Protein AF-A0A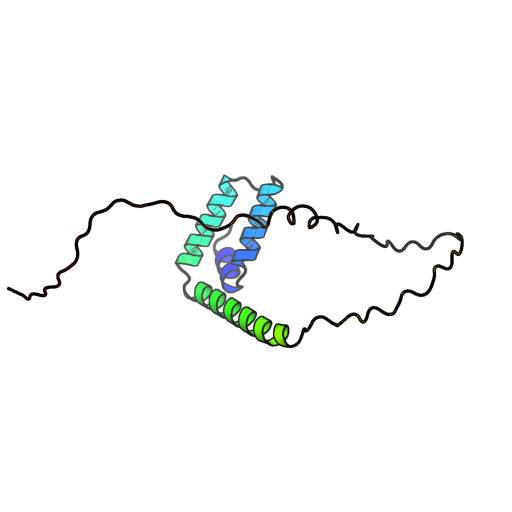A50VZ34-F1 (afdb_monomer_lite)

Structure (mmCIF, N/CA/C/O backbone):
data_AF-A0AA50VZ34-F1
#
_entry.id   AF-A0AA50VZ34-F1
#
loop_
_atom_site.group_PDB
_atom_site.id
_atom_site.type_symbol
_atom_site.label_atom_id
_atom_site.label_alt_id
_atom_site.label_comp_id
_atom_site.label_asym_id
_atom_site.label_entity_id
_atom_site.label_seq_id
_atom_site.pdbx_PDB_ins_code
_atom_site.Cartn_x
_atom_site.Cartn_y
_atom_site.Cartn_z
_atom_site.occupancy
_atom_site.B_iso_or_equiv
_atom_site.auth_seq_id
_atom_site.auth_comp_id
_atom_site.auth_asym_id
_atom_site.auth_atom_id
_atom_site.pdbx_PDB_model_num
ATOM 1 N N . PHE A 1 1 ? 1.536 7.756 10.924 1.00 63.00 1 PHE A N 1
ATOM 2 C CA . PHE A 1 1 ? 2.352 7.295 9.781 1.00 63.00 1 PHE A CA 1
ATOM 3 C C . PHE A 1 1 ? 3.275 8.427 9.353 1.00 63.00 1 PHE A C 1
ATOM 5 O O . PHE A 1 1 ? 2.796 9.542 9.201 1.00 63.00 1 PHE A O 1
ATOM 12 N N . GLN A 1 2 ? 4.580 8.181 9.216 1.00 75.88 2 GLN A N 1
ATOM 13 C CA . GLN A 1 2 ? 5.564 9.205 8.838 1.00 75.88 2 GLN A CA 1
ATOM 14 C C . GLN A 1 2 ? 6.034 8.950 7.401 1.00 75.88 2 GLN A C 1
ATOM 16 O O . GLN A 1 2 ? 6.450 7.835 7.092 1.00 75.88 2 GLN A O 1
ATOM 21 N N . GLN A 1 3 ? 5.993 9.964 6.528 1.00 74.88 3 GLN A N 1
ATOM 22 C CA . GLN A 1 3 ? 6.280 9.800 5.092 1.00 74.88 3 GLN A CA 1
ATOM 23 C C . GLN A 1 3 ? 7.668 9.198 4.816 1.00 74.88 3 GLN A C 1
ATOM 25 O O . GLN A 1 3 ? 7.781 8.268 4.025 1.00 74.88 3 GLN A O 1
ATOM 30 N N . ALA A 1 4 ? 8.716 9.630 5.525 1.00 71.94 4 ALA A N 1
ATOM 31 C CA . ALA A 1 4 ? 10.061 9.062 5.365 1.00 71.94 4 ALA A CA 1
ATOM 32 C C . ALA A 1 4 ? 10.095 7.536 5.593 1.00 71.94 4 ALA A C 1
ATOM 34 O O . ALA A 1 4 ? 10.749 6.800 4.855 1.00 71.94 4 ALA A O 1
ATOM 35 N N . LYS A 1 5 ? 9.318 7.046 6.568 1.00 87.25 5 LYS A N 1
ATOM 36 C CA . LYS A 1 5 ? 9.175 5.614 6.860 1.00 87.25 5 LYS A CA 1
ATOM 37 C C . LYS A 1 5 ? 8.305 4.884 5.838 1.00 87.25 5 LYS A C 1
ATOM 39 O O . LYS A 1 5 ? 8.540 3.708 5.585 1.00 87.25 5 LYS A O 1
ATOM 44 N N . GLY A 1 6 ? 7.359 5.580 5.207 1.00 86.94 6 GLY A N 1
ATOM 45 C CA . GLY A 1 6 ? 6.587 5.064 4.077 1.00 86.94 6 GLY A CA 1
ATOM 46 C C . GLY A 1 6 ? 7.461 4.742 2.864 1.00 86.94 6 GLY A C 1
ATOM 47 O O . GLY A 1 6 ? 7.312 3.677 2.274 1.00 86.94 6 GLY A O 1
ATOM 48 N N . LYS A 1 7 ? 8.423 5.612 2.528 1.00 90.38 7 LYS A N 1
ATOM 49 C CA . LYS A 1 7 ? 9.350 5.364 1.412 1.00 90.38 7 LYS A CA 1
ATOM 50 C C . LYS A 1 7 ? 10.238 4.150 1.688 1.00 90.38 7 LYS A C 1
ATOM 52 O O . LYS A 1 7 ? 10.303 3.245 0.866 1.00 90.38 7 LYS A O 1
ATOM 57 N N . GLU A 1 8 ? 10.846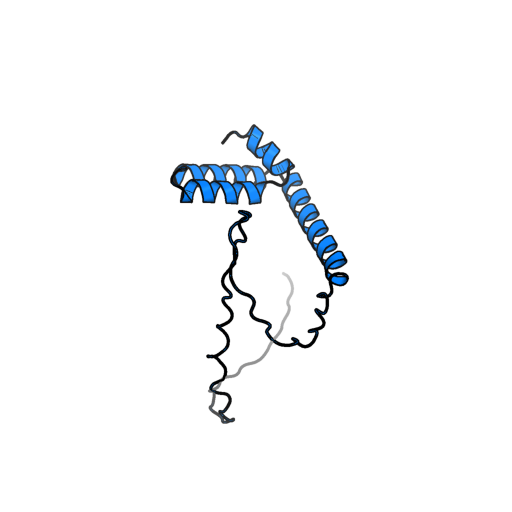 4.103 2.875 1.00 93.25 8 GLU A N 1
ATOM 58 C CA . GLU A 1 8 ? 11.686 2.979 3.315 1.00 93.25 8 GLU A CA 1
ATOM 59 C C . GLU A 1 8 ? 10.930 1.637 3.252 1.00 93.25 8 GLU A C 1
ATOM 61 O O . GLU A 1 8 ? 11.473 0.617 2.832 1.00 93.25 8 GLU A O 1
ATOM 66 N N . LEU A 1 9 ? 9.653 1.640 3.641 1.00 94.75 9 LEU A N 1
ATOM 67 C CA . LEU A 1 9 ? 8.772 0.476 3.601 1.00 94.75 9 LEU A CA 1
ATOM 68 C C . LEU A 1 9 ? 8.524 -0.025 2.172 1.00 94.75 9 LEU A C 1
ATOM 70 O O . LEU A 1 9 ? 8.548 -1.238 1.940 1.00 94.75 9 LEU A O 1
ATOM 74 N N . LEU A 1 10 ? 8.294 0.886 1.222 1.00 94.25 10 LEU A N 1
ATOM 75 C CA . LEU A 1 10 ? 8.110 0.543 -0.190 1.00 94.25 10 LEU A CA 1
ATOM 76 C C . LEU A 1 10 ? 9.407 0.026 -0.818 1.00 94.25 10 LEU A C 1
ATOM 78 O O . LEU A 1 10 ? 9.384 -1.003 -1.492 1.00 94.25 10 LEU A O 1
ATOM 82 N N . ASP A 1 11 ? 10.537 0.674 -0.530 1.00 91.69 11 ASP A N 1
ATOM 83 C CA . ASP A 1 11 ? 11.854 0.276 -1.039 1.00 91.69 11 ASP A CA 1
ATOM 84 C C . ASP A 1 11 ? 12.248 -1.135 -0.553 1.00 91.69 11 ASP A C 1
ATOM 86 O O . ASP A 1 11 ? 12.888 -1.893 -1.280 1.00 91.69 11 ASP A O 1
ATOM 90 N N . LYS A 1 12 ? 11.802 -1.529 0.648 1.00 93.56 12 LYS A N 1
ATOM 91 C CA . LYS A 1 12 ? 11.995 -2.874 1.220 1.00 93.56 12 LYS A CA 1
ATOM 92 C C . LYS A 1 12 ? 10.962 -3.915 0.765 1.00 93.56 12 LYS A C 1
ATOM 94 O O . LYS A 1 12 ? 10.982 -5.033 1.276 1.00 93.56 12 LYS A O 1
ATOM 99 N N . ASN A 1 13 ? 10.050 -3.578 -0.153 1.00 94.81 13 ASN A N 1
ATOM 100 C CA . ASN A 1 13 ? 8.955 -4.457 -0.590 1.00 94.81 13 ASN A CA 1
ATOM 101 C C . ASN A 1 13 ? 8.098 -4.980 0.592 1.00 94.81 13 ASN A C 1
ATOM 103 O O . ASN A 1 13 ? 7.738 -6.154 0.673 1.00 94.81 13 ASN A O 1
ATOM 107 N N . LEU A 1 14 ? 7.772 -4.105 1.552 1.00 95.44 14 LEU A N 1
ATOM 108 C CA . LEU A 1 14 ? 7.002 -4.473 2.751 1.00 95.44 14 LEU A CA 1
ATOM 109 C C . LEU A 1 14 ? 5.526 -4.062 2.695 1.00 95.44 14 LEU A C 1
ATOM 111 O O . LEU A 1 14 ? 4.804 -4.310 3.660 1.00 95.44 14 LEU A O 1
ATOM 115 N N . TYR A 1 15 ? 5.057 -3.483 1.584 1.00 95.12 15 TYR A N 1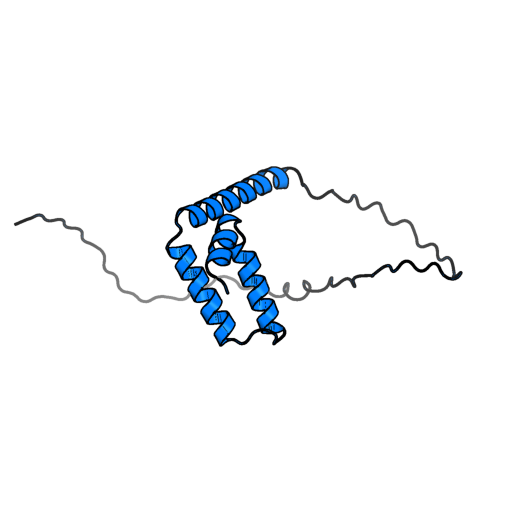
ATOM 116 C CA . TYR A 1 15 ? 3.688 -2.966 1.434 1.00 95.12 15 TYR A CA 1
ATOM 117 C C . TYR A 1 15 ? 2.628 -3.966 1.913 1.00 95.12 15 TYR A C 1
ATOM 119 O O . TYR A 1 15 ? 1.855 -3.665 2.818 1.00 95.12 15 TYR A O 1
ATOM 127 N N . ARG A 1 16 ? 2.639 -5.195 1.381 1.00 94.69 16 ARG A N 1
ATOM 128 C CA . ARG A 1 16 ? 1.635 -6.212 1.734 1.00 94.69 16 ARG A CA 1
ATOM 129 C C . ARG A 1 16 ? 1.679 -6.589 3.217 1.00 94.69 16 ARG A C 1
ATOM 131 O O . ARG A 1 16 ? 0.626 -6.696 3.838 1.00 94.69 16 ARG A O 1
ATOM 138 N N . ASN A 1 17 ? 2.875 -6.774 3.781 1.00 95.88 17 ASN A N 1
ATOM 139 C CA . ASN A 1 17 ? 3.043 -7.119 5.197 1.00 95.88 17 ASN A CA 1
ATOM 140 C C . ASN A 1 17 ? 2.518 -6.001 6.098 1.00 95.88 17 ASN A C 1
ATOM 142 O O . ASN A 1 17 ? 1.802 -6.255 7.061 1.00 95.88 17 ASN A O 1
ATOM 146 N N . PHE A 1 18 ? 2.823 -4.753 5.751 1.00 96.50 18 PHE A N 1
ATOM 147 C CA . PHE A 1 18 ? 2.344 -3.603 6.496 1.00 96.50 18 PHE A CA 1
ATOM 148 C C . PHE A 1 18 ? 0.818 -3.486 6.476 1.00 96.50 18 PHE A C 1
ATOM 150 O O . PHE A 1 18 ? 0.225 -3.311 7.536 1.00 96.50 18 PHE A O 1
ATOM 157 N N . ILE A 1 19 ? 0.178 -3.631 5.309 1.00 97.06 19 ILE A N 1
ATOM 158 C CA . ILE A 1 19 ? -1.290 -3.591 5.207 1.00 97.06 19 ILE A CA 1
ATOM 159 C C . ILE A 1 19 ? -1.922 -4.688 6.069 1.00 97.06 19 ILE A C 1
ATOM 161 O O . ILE A 1 19 ? -2.847 -4.403 6.825 1.00 97.06 19 ILE A O 1
ATOM 165 N N . LEU A 1 20 ? -1.380 -5.912 6.028 1.00 97.56 20 LEU A N 1
ATOM 166 C CA . LEU A 1 20 ? -1.846 -7.011 6.878 1.00 97.56 20 LEU A CA 1
ATOM 167 C C . LEU A 1 20 ? -1.749 -6.661 8.369 1.00 97.56 20 LEU A C 1
ATOM 169 O O . LEU A 1 20 ? -2.716 -6.857 9.101 1.00 97.56 20 LEU A O 1
ATOM 173 N N . HIS A 1 21 ? -0.627 -6.090 8.814 1.00 96.81 21 HIS A N 1
ATOM 174 C CA . HIS A 1 21 ? -0.472 -5.659 10.204 1.00 96.81 21 HIS A CA 1
ATOM 175 C C . HIS A 1 21 ? -1.417 -4.515 10.586 1.00 96.81 21 HIS A C 1
ATOM 177 O O . HIS A 1 21 ? -1.947 -4.520 11.693 1.00 96.81 21 HIS A O 1
ATOM 183 N N . MET A 1 22 ? -1.664 -3.556 9.690 1.00 96.69 22 MET A N 1
ATOM 184 C CA . MET A 1 22 ? -2.622 -2.474 9.934 1.00 96.69 22 MET A CA 1
ATOM 185 C C . MET A 1 22 ? -4.053 -3.003 10.087 1.00 96.69 22 MET A C 1
ATOM 187 O O . MET A 1 22 ? -4.761 -2.562 10.991 1.00 96.69 22 MET A O 1
ATOM 191 N N . CYS A 1 23 ? -4.456 -3.983 9.272 1.00 97.25 23 CYS A N 1
ATOM 192 C CA . CYS A 1 23 ? -5.729 -4.681 9.449 1.00 97.25 23 CYS A CA 1
ATOM 193 C C . CYS A 1 23 ? -5.782 -5.410 10.797 1.00 97.25 23 CYS A C 1
ATOM 195 O O . CYS A 1 23 ? -6.730 -5.211 11.545 1.00 97.25 23 CYS A O 1
ATOM 197 N N . SER A 1 24 ? -4.737 -6.159 11.170 1.00 97.94 24 SER A N 1
ATOM 198 C CA . SER A 1 24 ? -4.700 -6.828 12.478 1.00 97.94 24 SER A CA 1
ATOM 199 C C . SER A 1 24 ? -4.831 -5.842 13.645 1.00 97.94 24 SER A C 1
ATOM 201 O O . SER A 1 24 ? -5.577 -6.106 14.579 1.00 97.94 24 SER A O 1
ATOM 203 N N . LEU A 1 25 ? -4.157 -4.686 13.601 1.00 97.81 25 LEU A N 1
ATOM 204 C CA . LEU A 1 25 ? -4.300 -3.659 14.642 1.00 97.81 25 LEU A CA 1
ATOM 205 C C . LEU A 1 25 ? -5.728 -3.109 14.734 1.00 97.81 25 LEU A C 1
ATOM 207 O O . LEU A 1 25 ? -6.207 -2.847 15.836 1.00 97.81 25 LEU A O 1
ATOM 211 N N . HIS A 1 26 ? -6.395 -2.932 13.594 1.00 97.75 26 HIS A N 1
ATOM 212 C CA . HIS A 1 26 ? -7.790 -2.506 13.552 1.00 97.75 26 HIS A CA 1
ATOM 213 C C . HIS A 1 26 ? -8.722 -3.570 14.146 1.00 97.75 26 HIS A C 1
ATOM 215 O O . HIS A 1 26 ? -9.564 -3.244 14.978 1.00 97.75 26 HIS A O 1
ATOM 221 N N . ASP A 1 27 ? -8.519 -4.842 13.802 1.00 97.75 27 ASP A N 1
ATOM 222 C CA . ASP A 1 27 ? -9.330 -5.955 14.310 1.00 97.75 27 ASP A CA 1
ATOM 223 C C . ASP A 1 27 ? -9.171 -6.148 15.828 1.00 97.75 27 ASP A C 1
ATOM 225 O O . ASP A 1 27 ? -10.121 -6.527 16.511 1.00 97.75 27 ASP A O 1
ATOM 229 N N . PHE A 1 28 ? -7.999 -5.821 16.385 1.00 98.06 28 PHE A N 1
ATOM 230 C CA . PHE A 1 28 ? -7.769 -5.784 17.834 1.00 98.06 28 PHE A CA 1
ATOM 231 C C . PHE A 1 28 ? -8.309 -4.519 18.525 1.00 98.06 28 PHE A C 1
ATOM 233 O O . PHE A 1 28 ? -8.139 -4.368 19.734 1.00 98.06 28 PHE A O 1
ATOM 240 N N . GLY A 1 29 ? -8.924 -3.588 17.791 1.00 97.00 29 GLY A N 1
ATOM 241 C CA . GLY A 1 29 ? -9.423 -2.322 18.334 1.00 97.00 29 GLY A CA 1
ATOM 242 C C . GLY A 1 29 ? -8.323 -1.331 18.737 1.00 97.00 29 GLY A C 1
ATOM 243 O O . GLY A 1 29 ? -8.607 -0.332 19.393 1.00 97.00 29 GLY A O 1
ATOM 244 N N . LEU A 1 30 ? -7.070 -1.584 18.343 1.00 97.06 30 LEU A N 1
ATOM 245 C CA . LEU A 1 30 ? -5.910 -0.735 18.649 1.00 97.06 30 LEU A CA 1
ATOM 246 C C . LEU A 1 30 ? -5.730 0.403 17.638 1.00 97.06 30 LEU A C 1
ATOM 248 O O . LEU A 1 30 ? -4.950 1.327 17.867 1.00 97.06 30 LEU A O 1
ATOM 252 N N . LEU A 1 31 ? -6.429 0.330 16.504 1.00 96.19 31 LEU A N 1
ATOM 253 C CA . LEU A 1 31 ? -6.380 1.322 15.441 1.00 96.19 31 LEU A CA 1
ATOM 254 C C . LEU A 1 31 ? -7.796 1.652 14.967 1.00 96.19 31 LEU A C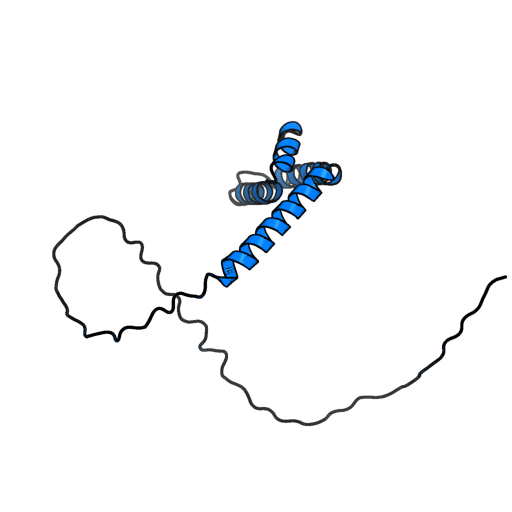 1
ATOM 256 O O . LEU A 1 31 ? -8.532 0.776 14.526 1.00 96.19 31 LEU A O 1
ATOM 260 N N . GLY A 1 32 ? -8.166 2.933 15.016 1.00 97.56 32 GLY A N 1
ATOM 261 C CA . GLY A 1 32 ? -9.464 3.385 14.521 1.00 97.56 32 GLY A CA 1
ATOM 262 C C . GLY A 1 32 ? -9.579 3.302 12.988 1.00 97.56 32 GLY A C 1
ATOM 263 O O . GLY A 1 32 ? -8.578 3.485 12.286 1.00 97.56 32 GLY A O 1
ATOM 264 N N . PRO A 1 33 ? -10.794 3.112 12.441 1.00 97.00 33 PRO A N 1
ATOM 265 C CA . PRO A 1 33 ? -11.018 2.950 11.000 1.00 97.00 33 PRO A CA 1
ATOM 266 C C . PRO A 1 33 ? -10.563 4.166 10.182 1.00 97.00 33 PRO A C 1
ATOM 268 O O . PRO A 1 33 ? -10.002 4.016 9.098 1.00 97.00 33 PRO A O 1
ATOM 271 N N . VAL A 1 34 ? -10.734 5.378 10.720 1.00 97.12 34 VAL A N 1
ATOM 272 C CA . VAL A 1 34 ? -10.280 6.621 10.072 1.00 97.12 34 VAL A CA 1
ATOM 273 C C . VAL A 1 34 ? -8.757 6.636 9.919 1.00 97.12 34 VAL A C 1
ATOM 275 O O . VAL A 1 34 ? -8.245 6.937 8.842 1.00 97.12 34 VAL A O 1
ATOM 278 N N . ALA A 1 35 ? -8.028 6.264 10.975 1.00 95.06 35 ALA A N 1
ATOM 279 C CA . ALA A 1 35 ? -6.569 6.238 10.967 1.00 95.06 35 ALA A CA 1
ATOM 280 C C . ALA A 1 35 ? -6.021 5.155 10.024 1.00 95.06 35 ALA A C 1
ATOM 282 O O . ALA A 1 35 ? -5.046 5.404 9.308 1.00 95.06 35 ALA A O 1
ATOM 283 N N . LEU A 1 36 ? -6.668 3.982 9.978 1.00 96.31 36 LEU A N 1
ATOM 284 C CA . LEU A 1 36 ? -6.370 2.930 9.005 1.00 96.31 36 LEU A CA 1
ATOM 285 C C . LEU A 1 36 ? -6.528 3.459 7.576 1.00 96.31 36 LEU A C 1
ATOM 287 O O . LEU A 1 36 ? -5.577 3.416 6.796 1.00 96.31 36 LEU A O 1
ATOM 291 N N . TYR A 1 37 ? -7.698 4.012 7.253 1.00 97.00 37 TYR A N 1
ATOM 292 C CA . TYR A 1 37 ? -8.004 4.501 5.911 1.00 97.00 37 TYR A CA 1
ATOM 293 C C . TYR A 1 37 ? -7.022 5.583 5.450 1.00 97.00 37 TYR A C 1
ATOM 295 O O . TYR A 1 37 ? -6.434 5.467 4.377 1.00 97.00 37 TYR A O 1
ATOM 303 N N . GLN A 1 38 ? -6.777 6.602 6.278 1.00 95.88 38 GLN A N 1
ATOM 304 C CA . GLN A 1 38 ? -5.831 7.676 5.955 1.00 95.88 38 GLN A CA 1
ATOM 305 C C . GLN A 1 38 ? -4.412 7.146 5.723 1.00 95.88 38 GLN A C 1
ATOM 307 O O . GLN A 1 38 ? -3.730 7.575 4.792 1.00 95.88 38 GLN A O 1
ATOM 312 N N . THR A 1 39 ? -3.976 6.187 6.542 1.00 95.38 39 THR A N 1
ATOM 313 C CA . THR A 1 39 ? -2.652 5.571 6.409 1.00 95.38 39 THR A CA 1
ATOM 314 C C . THR A 1 39 ? -2.527 4.796 5.097 1.00 95.38 39 THR A C 1
ATOM 316 O O . THR A 1 39 ? -1.527 4.942 4.395 1.00 95.38 39 THR A O 1
ATOM 319 N N . VAL A 1 40 ? -3.547 4.012 4.733 1.00 95.88 40 VAL A N 1
ATOM 320 C CA . VAL A 1 40 ? -3.576 3.259 3.470 1.00 95.88 40 VAL A CA 1
ATOM 321 C C . VAL A 1 40 ? -3.619 4.202 2.267 1.00 95.88 40 VAL A C 1
ATOM 323 O O . VAL A 1 40 ? -2.862 4.000 1.321 1.00 95.88 40 VAL A O 1
ATOM 326 N N . GLN A 1 41 ? -4.430 5.263 2.312 1.00 96.31 41 GLN A N 1
ATOM 327 C CA . GLN A 1 41 ? -4.513 6.258 1.238 1.00 96.31 41 GLN A CA 1
ATOM 328 C C . GLN A 1 41 ? -3.173 6.951 0.991 1.00 96.31 41 GLN A C 1
ATOM 330 O O . GLN A 1 41 ? -2.727 7.041 -0.151 1.00 96.31 41 GLN A O 1
ATOM 335 N N . LEU A 1 42 ? -2.496 7.388 2.055 1.00 94.75 42 LEU A N 1
ATOM 336 C CA . LEU A 1 42 ? -1.189 8.023 1.929 1.00 94.75 42 LEU A CA 1
ATOM 337 C C . LEU A 1 42 ? -0.142 7.052 1.369 1.00 94.75 42 LEU A C 1
ATOM 339 O O . LEU A 1 42 ? 0.628 7.423 0.487 1.00 94.75 42 LEU A O 1
ATOM 343 N N . LEU A 1 43 ? -0.134 5.797 1.829 1.00 95.56 43 LEU A N 1
ATOM 344 C CA . LEU A 1 43 ? 0.789 4.789 1.309 1.00 95.56 43 LEU A CA 1
ATOM 345 C C . LEU A 1 43 ? 0.511 4.455 -0.166 1.00 95.56 43 LEU A C 1
ATOM 347 O O . LEU A 1 43 ? 1.453 4.294 -0.940 1.00 95.56 43 LEU A O 1
ATOM 351 N N . ASN A 1 44 ? -0.760 4.395 -0.569 1.00 95.12 44 ASN A N 1
ATOM 352 C CA . ASN A 1 44 ? -1.161 4.188 -1.961 1.00 95.12 44 ASN A CA 1
ATOM 353 C C . ASN A 1 44 ? -0.728 5.344 -2.858 1.00 95.12 44 ASN A C 1
ATOM 355 O O . ASN A 1 44 ? -0.226 5.090 -3.949 1.00 95.12 44 ASN A O 1
ATOM 359 N N . GLN A 1 45 ? -0.869 6.588 -2.393 1.00 95.75 45 GLN A N 1
ATOM 360 C CA . GLN A 1 45 ? -0.383 7.760 -3.117 1.00 95.75 45 GLN A CA 1
ATOM 361 C C . GLN A 1 45 ? 1.137 7.686 -3.309 1.00 95.75 45 GLN A C 1
ATOM 363 O O . GLN A 1 45 ? 1.630 7.774 -4.427 1.00 95.75 45 GLN A O 1
ATOM 368 N N . MET A 1 46 ? 1.887 7.401 -2.242 1.00 94.31 46 MET A N 1
ATOM 369 C CA . MET A 1 46 ? 3.343 7.250 -2.330 1.00 94.31 46 MET A CA 1
ATOM 370 C C . MET A 1 46 ? 3.771 6.119 -3.273 1.00 94.31 46 MET A C 1
ATOM 372 O O . MET A 1 46 ? 4.765 6.245 -3.986 1.00 94.31 46 MET A O 1
ATOM 376 N N . LEU A 1 47 ? 3.034 5.006 -3.285 1.00 94.00 47 LEU A N 1
ATOM 377 C CA . LEU A 1 47 ? 3.277 3.914 -4.222 1.00 94.00 47 LEU A CA 1
ATOM 378 C C . LEU A 1 47 ? 2.916 4.321 -5.654 1.00 94.00 47 LEU A C 1
ATOM 380 O O . LEU A 1 47 ? 3.605 3.918 -6.591 1.00 94.00 47 LEU A O 1
ATOM 384 N N . ALA A 1 48 ? 1.856 5.114 -5.843 1.00 94.31 48 ALA A N 1
ATOM 385 C CA . ALA A 1 48 ? 1.458 5.628 -7.147 1.00 94.31 48 ALA A CA 1
ATOM 386 C C . ALA A 1 48 ? 2.614 6.393 -7.807 1.00 94.31 48 ALA A C 1
ATOM 388 O O . ALA A 1 48 ? 2.933 6.103 -8.964 1.00 94.31 48 ALA A O 1
ATOM 389 N N . ASP A 1 49 ? 3.298 7.225 -7.025 1.00 93.56 49 ASP A N 1
ATOM 390 C CA . ASP A 1 49 ? 4.385 8.100 -7.471 1.00 93.56 49 ASP A CA 1
ATOM 391 C C . ASP A 1 49 ? 5.758 7.395 -7.547 1.00 93.56 49 ASP A C 1
ATOM 393 O O . ASP A 1 49 ? 6.705 7.933 -8.118 1.00 93.56 49 ASP A O 1
ATOM 397 N N . ASN A 1 50 ? 5.887 6.169 -7.020 1.00 92.94 50 ASN A N 1
ATOM 398 C CA . ASN A 1 50 ? 7.146 5.416 -6.987 1.00 92.94 50 ASN A CA 1
ATOM 399 C C . ASN A 1 50 ? 7.142 4.234 -7.977 1.00 92.94 50 ASN A C 1
ATOM 401 O O . ASN A 1 50 ? 6.858 3.084 -7.625 1.00 92.94 50 ASN A O 1
ATOM 405 N N . ALA A 1 51 ? 7.470 4.522 -9.241 1.00 94.12 51 ALA A N 1
ATOM 406 C CA . ALA A 1 51 ? 7.563 3.516 -10.305 1.00 94.12 51 ALA A CA 1
ATOM 407 C C . ALA A 1 51 ? 8.631 2.443 -10.025 1.00 94.12 51 ALA A C 1
ATOM 409 O O . ALA A 1 51 ? 8.419 1.268 -10.317 1.00 94.12 51 ALA A O 1
ATOM 410 N N . GLU A 1 52 ? 9.746 2.835 -9.413 1.00 93.94 52 GLU A N 1
ATOM 411 C CA . GLU A 1 52 ? 10.864 1.944 -9.110 1.00 93.94 52 GLU A CA 1
ATOM 412 C C . GLU A 1 52 ? 10.482 0.895 -8.055 1.00 93.94 52 GLU A C 1
ATOM 414 O O . GLU A 1 52 ? 10.728 -0.296 -8.237 1.00 93.94 52 GLU A O 1
ATOM 419 N N . ALA A 1 53 ? 9.806 1.308 -6.976 1.00 92.50 53 ALA A N 1
ATOM 420 C CA . ALA A 1 53 ? 9.292 0.376 -5.975 1.00 92.50 53 ALA A CA 1
ATOM 421 C C . ALA A 1 53 ? 8.274 -0.596 -6.584 1.00 92.50 53 ALA A C 1
ATOM 423 O O . ALA A 1 53 ? 8.362 -1.796 -6.335 1.00 92.50 53 ALA A O 1
ATOM 424 N N . LYS A 1 54 ? 7.351 -0.113 -7.431 1.00 93.94 54 LYS A N 1
ATOM 425 C CA . LYS A 1 54 ? 6.404 -0.989 -8.144 1.00 93.94 54 LYS A CA 1
ATOM 426 C C . LYS A 1 54 ? 7.127 -2.056 -8.960 1.00 93.94 54 LYS A C 1
ATOM 428 O O . LYS A 1 54 ? 6.702 -3.210 -8.940 1.00 93.94 54 LYS A O 1
ATOM 433 N N . GLU A 1 55 ? 8.197 -1.689 -9.658 1.00 95.06 55 GLU A N 1
ATOM 434 C CA . GLU A 1 55 ? 8.930 -2.643 -10.484 1.00 95.06 55 GLU A CA 1
ATOM 435 C C . GLU A 1 55 ? 9.701 -3.659 -9.644 1.00 95.06 55 GLU A C 1
ATOM 437 O O . GLU A 1 55 ? 9.525 -4.860 -9.843 1.00 95.06 55 GLU A O 1
ATOM 442 N N . ARG A 1 56 ? 10.402 -3.220 -8.593 1.00 93.06 56 ARG A N 1
ATOM 443 C CA . ARG A 1 56 ? 11.040 -4.134 -7.627 1.00 93.06 56 ARG A CA 1
ATOM 444 C C . ARG A 1 56 ? 10.055 -5.140 -7.031 1.00 93.06 56 ARG A C 1
ATOM 446 O O . ARG A 1 56 ? 10.379 -6.317 -6.873 1.00 93.06 56 ARG A O 1
ATOM 453 N N . MET A 1 57 ? 8.841 -4.697 -6.695 1.00 93.94 57 MET A N 1
ATOM 454 C CA . MET A 1 57 ? 7.791 -5.584 -6.184 1.00 93.94 57 MET A CA 1
ATOM 455 C C . MET A 1 57 ? 7.393 -6.648 -7.221 1.00 93.94 57 MET A C 1
ATOM 457 O O . MET A 1 57 ? 7.204 -7.813 -6.860 1.00 93.94 57 MET A O 1
ATOM 461 N N . ARG A 1 58 ? 7.291 -6.277 -8.506 1.00 94.06 58 ARG A N 1
ATOM 462 C CA . ARG A 1 58 ? 6.994 -7.217 -9.601 1.00 94.06 58 ARG A CA 1
ATOM 463 C C . ARG A 1 58 ? 8.129 -8.202 -9.838 1.00 94.06 58 ARG A C 1
ATOM 465 O O . ARG A 1 58 ? 7.865 -9.398 -9.951 1.00 94.06 58 ARG A O 1
ATOM 472 N N . GLU A 1 59 ? 9.367 -7.724 -9.874 1.00 96.12 59 GLU A N 1
ATOM 473 C CA . GLU A 1 59 ? 10.561 -8.555 -10.041 1.00 96.12 59 GLU A CA 1
ATOM 474 C C . GLU A 1 59 ? 10.693 -9.568 -8.904 1.00 96.12 59 GLU A C 1
ATOM 476 O O . GLU A 1 59 ? 10.872 -10.759 -9.151 1.00 96.12 59 GLU A O 1
ATOM 481 N N . SER A 1 60 ? 10.513 -9.120 -7.659 1.00 94.00 60 SER A N 1
ATOM 482 C CA . SER A 1 60 ? 10.541 -9.992 -6.485 1.00 94.00 60 SER A CA 1
ATOM 483 C C . SER A 1 60 ? 9.468 -11.083 -6.565 1.00 94.00 60 SER A C 1
ATOM 485 O O . SER A 1 60 ? 9.763 -12.257 -6.334 1.00 94.00 60 SER A O 1
ATOM 487 N N . LEU A 1 61 ? 8.242 -10.730 -6.971 1.00 93.12 61 LEU A N 1
ATOM 488 C CA . LEU A 1 61 ? 7.160 -11.698 -7.164 1.00 93.12 61 LEU A CA 1
ATOM 489 C C . LEU A 1 61 ? 7.467 -12.691 -8.296 1.00 93.12 61 LEU A C 1
ATOM 491 O O . LEU A 1 61 ? 7.189 -13.885 -8.163 1.00 93.12 61 LEU A O 1
ATOM 495 N N . LYS A 1 62 ? 8.032 -12.214 -9.408 1.00 95.81 62 LYS A N 1
ATOM 496 C CA . LYS A 1 62 ? 8.438 -13.056 -10.538 1.00 95.81 62 LYS A CA 1
ATOM 497 C C . LYS A 1 62 ? 9.519 -14.050 -10.111 1.00 95.81 62 LYS A C 1
ATOM 499 O O . LYS A 1 62 ? 9.337 -15.246 -10.320 1.00 95.81 62 LYS A O 1
ATOM 504 N N . ALA A 1 63 ? 10.567 -13.584 -9.435 1.00 94.75 63 ALA A N 1
ATOM 505 C CA . ALA A 1 63 ? 11.653 -14.422 -8.935 1.00 94.75 63 ALA A CA 1
ATOM 506 C C . ALA A 1 63 ? 11.157 -15.474 -7.928 1.00 94.75 63 ALA A C 1
ATOM 508 O O . ALA A 1 63 ? 11.527 -16.643 -8.020 1.00 94.75 63 ALA A O 1
ATOM 509 N N . GLN A 1 64 ? 10.264 -15.096 -7.004 1.00 92.50 64 GLN A N 1
ATOM 510 C CA . GLN A 1 64 ? 9.637 -16.048 -6.078 1.00 92.50 64 GLN A CA 1
ATOM 511 C C . GLN A 1 64 ? 8.824 -17.115 -6.818 1.00 92.50 64 GLN A C 1
ATOM 513 O O . GLN A 1 64 ? 8.938 -18.302 -6.515 1.00 92.50 64 GLN A O 1
ATOM 518 N N . ARG A 1 65 ? 8.028 -16.713 -7.814 1.00 92.81 65 ARG A N 1
ATOM 519 C CA . ARG A 1 65 ? 7.240 -17.642 -8.634 1.00 92.81 65 ARG A CA 1
ATOM 520 C C . ARG A 1 65 ? 8.133 -18.602 -9.415 1.00 92.81 65 ARG A C 1
ATOM 522 O O . ARG A 1 65 ? 7.853 -19.797 -9.445 1.00 92.81 65 ARG A O 1
ATOM 529 N N . GLU A 1 66 ? 9.188 -18.100 -10.044 1.00 94.38 66 GLU A N 1
ATOM 530 C CA . GLU A 1 66 ? 10.159 -18.915 -10.780 1.00 94.38 66 GLU A CA 1
ATOM 531 C C . GLU A 1 66 ? 10.868 -19.904 -9.853 1.00 94.38 66 GLU A C 1
ATOM 533 O O . GLU A 1 66 ? 10.941 -21.093 -10.165 1.00 94.38 66 GLU A O 1
ATOM 538 N N . HIS A 1 67 ? 11.294 -19.444 -8.675 1.00 91.50 67 HIS A N 1
ATOM 539 C CA . HIS A 1 67 ? 11.888 -20.293 -7.651 1.00 91.50 67 HIS A CA 1
ATOM 540 C C . HIS A 1 67 ? 10.932 -21.408 -7.203 1.00 91.50 67 HIS A C 1
ATOM 542 O O . HIS A 1 67 ? 11.315 -22.576 -7.204 1.00 91.50 67 HIS A O 1
ATOM 548 N N . TRP A 1 68 ? 9.673 -21.093 -6.880 1.00 89.69 68 TRP A N 1
ATOM 549 C CA . TRP A 1 68 ? 8.686 -22.110 -6.500 1.00 89.69 68 TRP A CA 1
ATOM 550 C C . TRP A 1 68 ? 8.362 -23.079 -7.634 1.00 89.69 68 TRP A C 1
ATOM 552 O O . TRP A 1 68 ? 8.215 -24.272 -7.384 1.00 89.69 68 TRP A O 1
ATOM 562 N N . ASN A 1 69 ? 8.313 -22.611 -8.880 1.00 88.31 69 ASN A N 1
ATOM 563 C CA . ASN A 1 69 ? 8.139 -23.483 -10.040 1.00 88.31 69 ASN A CA 1
ATOM 564 C C . ASN A 1 69 ? 9.344 -24.406 -10.263 1.00 88.31 69 ASN A C 1
ATOM 566 O O . ASN A 1 69 ? 9.177 -25.500 -10.799 1.00 88.31 69 ASN A O 1
ATOM 570 N N . ALA A 1 70 ? 10.552 -23.979 -9.892 1.00 88.50 70 ALA A N 1
ATOM 571 C CA . ALA A 1 70 ? 11.749 -24.806 -9.960 1.00 88.50 70 ALA A CA 1
ATOM 572 C C . ALA A 1 70 ? 11.783 -25.828 -8.814 1.00 88.50 70 ALA A C 1
ATOM 574 O O . ALA A 1 70 ? 11.886 -27.021 -9.072 1.00 88.50 70 ALA A O 1
ATOM 575 N N . VAL A 1 71 ? 11.637 -25.387 -7.561 1.00 84.81 71 VAL A N 1
ATOM 576 C CA . VAL A 1 71 ? 11.720 -26.249 -6.366 1.00 84.81 71 VAL A CA 1
ATOM 577 C C . VAL A 1 71 ? 10.518 -27.188 -6.245 1.00 84.81 71 VAL A C 1
ATOM 579 O O . VAL A 1 71 ? 10.679 -28.354 -5.889 1.00 84.81 71 VAL A O 1
ATOM 582 N N . GLY A 1 72 ? 9.319 -26.723 -6.600 1.00 70.44 72 GLY A N 1
ATOM 583 C CA . GLY A 1 72 ? 8.091 -27.519 -6.561 1.00 70.44 72 GLY A CA 1
ATOM 584 C C . GLY A 1 72 ? 8.098 -28.714 -7.518 1.00 70.44 72 GLY A C 1
ATOM 585 O O . GLY A 1 72 ? 7.374 -29.674 -7.289 1.00 70.44 72 GLY A O 1
ATOM 586 N N . LYS A 1 73 ? 8.955 -28.711 -8.550 1.00 65.00 73 LYS A N 1
ATOM 587 C CA . LYS A 1 73 ? 9.167 -29.878 -9.425 1.00 65.00 73 LYS A CA 1
ATOM 588 C C . LYS A 1 73 ? 9.978 -30.991 -8.756 1.00 65.00 73 LYS A C 1
ATOM 590 O O . LYS A 1 73 ? 9.871 -32.138 -9.175 1.00 65.00 73 LYS A O 1
ATOM 595 N N . TYR A 1 74 ? 10.770 -30.665 -7.732 1.00 62.22 74 TYR A N 1
ATOM 596 C CA . TYR A 1 74 ? 11.624 -31.617 -7.013 1.00 62.22 74 TYR A CA 1
ATOM 597 C C . TYR A 1 74 ? 11.027 -32.076 -5.678 1.00 62.22 74 TYR A C 1
ATOM 599 O O . TYR A 1 74 ? 11.439 -33.106 -5.152 1.00 62.22 74 TYR A O 1
ATOM 607 N N . GLN A 1 75 ? 10.028 -31.367 -5.146 1.00 60.66 75 GLN A N 1
ATOM 608 C CA . GLN A 1 75 ? 9.215 -31.838 -4.023 1.00 60.66 75 GLN A CA 1
ATOM 609 C C . GLN A 1 75 ? 8.024 -32.657 -4.538 1.00 60.66 75 GLN A C 1
ATOM 611 O O . GLN A 1 75 ? 6.868 -32.262 -4.407 1.00 60.66 75 GLN A O 1
ATOM 616 N N . GLN A 1 76 ? 8.302 -33.821 -5.132 1.00 57.91 76 GLN A N 1
ATOM 617 C CA . GLN A 1 76 ? 7.293 -34.883 -5.165 1.00 57.91 76 GLN A CA 1
ATOM 618 C C . GLN A 1 76 ? 6.885 -35.185 -3.712 1.00 57.91 76 GLN A C 1
ATOM 620 O O . GLN A 1 76 ? 7.760 -35.180 -2.838 1.00 57.91 76 GLN A O 1
ATOM 625 N N . PRO A 1 77 ? 5.596 -35.443 -3.418 1.00 61.78 77 PRO A N 1
ATOM 626 C CA . PRO A 1 77 ? 5.211 -35.942 -2.109 1.00 61.78 77 PRO A CA 1
ATOM 627 C C . PRO A 1 77 ? 6.080 -37.160 -1.820 1.00 61.78 77 PRO A C 1
ATOM 629 O O . PRO A 1 77 ? 6.134 -38.081 -2.636 1.00 61.78 77 PRO A O 1
ATOM 632 N N . VAL A 1 78 ? 6.782 -37.156 -0.686 1.00 63.06 78 VAL A N 1
ATOM 633 C CA . VAL A 1 78 ? 7.388 -38.381 -0.168 1.00 63.06 78 VAL A CA 1
ATOM 634 C C . VAL A 1 78 ? 6.265 -39.408 -0.162 1.00 63.06 78 VAL A C 1
ATOM 636 O O . VAL A 1 78 ? 5.266 -39.220 0.536 1.00 63.06 78 VAL A O 1
ATOM 639 N N . VAL A 1 79 ? 6.381 -40.438 -1.000 1.00 63.06 79 VAL A N 1
ATOM 640 C CA . VAL A 1 79 ? 5.477 -41.581 -0.959 1.00 63.06 79 VAL A CA 1
ATOM 641 C C . VAL A 1 79 ? 5.702 -42.186 0.416 1.00 63.06 79 VAL A C 1
ATOM 643 O O . VAL A 1 79 ? 6.708 -42.849 0.657 1.00 63.06 79 VAL A O 1
ATOM 646 N N . ILE A 1 80 ? 4.823 -41.858 1.361 1.00 64.12 80 ILE A N 1
ATOM 647 C CA . ILE A 1 80 ? 4.787 -42.532 2.649 1.00 64.12 80 ILE A CA 1
ATOM 648 C C . ILE A 1 80 ? 4.285 -43.928 2.318 1.00 64.12 80 ILE A C 1
ATOM 650 O O . ILE A 1 80 ? 3.081 -44.156 2.171 1.00 64.12 80 ILE A O 1
ATOM 654 N N . ASP A 1 81 ? 5.232 -44.833 2.105 1.00 59.28 81 ASP A N 1
ATOM 655 C CA . ASP A 1 81 ? 4.958 -46.246 1.954 1.00 59.28 81 ASP A CA 1
ATOM 656 C C . ASP A 1 81 ? 4.215 -46.676 3.224 1.00 59.28 81 ASP A C 1
ATOM 658 O O . ASP A 1 81 ? 4.736 -46.575 4.342 1.00 59.28 81 ASP A O 1
ATOM 662 N N . HIS A 1 82 ? 2.934 -47.020 3.080 1.00 60.19 82 HIS A N 1
ATOM 663 C CA . HIS A 1 82 ? 2.104 -47.432 4.203 1.00 60.19 82 HIS A CA 1
ATOM 664 C C . HIS A 1 82 ? 2.566 -48.830 4.602 1.00 60.19 82 HIS A C 1
ATOM 666 O O . HIS A 1 82 ? 1.999 -49.834 4.177 1.00 60.19 82 HIS A O 1
ATOM 672 N N . LYS A 1 83 ? 3.619 -48.899 5.422 1.00 54.28 83 LYS A N 1
ATOM 673 C CA . LYS A 1 83 ? 4.036 -50.143 6.062 1.00 54.28 83 LYS A CA 1
ATOM 674 C C . LYS A 1 83 ? 2.809 -50.733 6.775 1.00 54.28 83 LYS A C 1
ATOM 676 O O . LYS A 1 83 ? 2.195 -50.017 7.574 1.00 54.28 83 LYS A O 1
ATOM 681 N N . PRO A 1 84 ? 2.428 -51.995 6.502 1.00 48.78 84 PRO A N 1
ATOM 682 C CA . PRO A 1 84 ? 1.245 -52.593 7.099 1.00 48.78 84 PRO A CA 1
ATOM 683 C C . PRO A 1 84 ? 1.347 -52.530 8.623 1.00 48.78 84 PRO A C 1
ATOM 685 O O . PRO A 1 84 ? 2.357 -52.896 9.228 1.00 48.78 84 PRO A O 1
ATOM 688 N N . GLN A 1 85 ? 0.290 -51.990 9.222 1.00 52.09 85 GLN A N 1
ATOM 689 C CA . GLN A 1 85 ? 0.141 -51.753 10.646 1.00 52.09 85 GLN A CA 1
ATOM 690 C C . GLN A 1 85 ? 0.128 -53.101 11.382 1.00 52.09 85 GLN A C 1
ATOM 692 O O . GLN A 1 85 ? -0.898 -53.773 11.461 1.00 52.09 85 GLN A O 1
ATOM 697 N N . ALA A 1 86 ? 1.281 -53.517 11.905 1.00 52.41 86 ALA A N 1
ATOM 698 C CA . ALA A 1 86 ? 1.367 -54.669 12.789 1.00 52.41 86 ALA A CA 1
ATOM 699 C C . ALA A 1 86 ? 0.776 -54.303 14.161 1.00 52.41 86 ALA A C 1
ATOM 701 O O . ALA A 1 86 ? 1.326 -53.485 14.894 1.00 52.41 86 ALA A O 1
ATOM 702 N N . THR A 1 87 ? -0.391 -54.889 14.429 1.00 47.88 87 THR A N 1
ATOM 703 C CA . THR A 1 87 ? -0.935 -55.336 15.723 1.00 47.88 87 THR A CA 1
ATOM 704 C C . THR A 1 87 ? -0.624 -54.505 16.972 1.00 47.88 87 THR A C 1
ATOM 706 O O . THR A 1 87 ? 0.485 -54.479 17.500 1.00 47.88 87 THR A O 1
ATOM 709 N N . THR A 1 88 ? -1.695 -53.937 17.519 1.00 53.22 88 THR A N 1
ATOM 710 C CA . THR A 1 88 ? -1.821 -53.360 18.859 1.00 53.22 88 THR A CA 1
ATOM 711 C C . THR A 1 88 ? -1.175 -54.216 19.957 1.00 53.22 88 THR A C 1
ATOM 713 O O . THR A 1 88 ? -1.672 -55.301 20.259 1.00 53.22 88 THR A O 1
ATOM 716 N N . ALA A 1 89 ? -0.162 -53.685 20.641 1.00 41.88 89 ALA A N 1
ATOM 717 C CA . ALA A 1 89 ? 0.226 -54.136 21.975 1.00 41.88 89 ALA A CA 1
ATOM 718 C C . ALA A 1 89 ? -0.106 -53.025 22.981 1.00 41.88 89 ALA A C 1
ATOM 720 O O . ALA A 1 89 ? 0.448 -51.928 22.932 1.00 41.88 89 ALA A O 1
ATOM 721 N N . LYS A 1 90 ? -1.073 -53.305 23.859 1.00 50.53 90 LYS A N 1
ATOM 722 C CA . LYS A 1 90 ? -1.405 -52.479 25.023 1.00 50.53 90 LYS A CA 1
ATOM 723 C C . LYS A 1 90 ? -0.277 -52.620 26.047 1.00 50.53 90 LYS A C 1
ATOM 725 O O . LYS A 1 90 ? -0.003 -53.743 26.453 1.00 50.53 90 LYS A O 1
ATOM 730 N N . LEU A 1 91 ? 0.294 -51.515 26.524 1.00 44.88 91 LEU A N 1
ATOM 731 C CA . LEU A 1 91 ? 1.000 -51.477 27.807 1.00 44.88 91 LEU A CA 1
ATOM 732 C C . LEU A 1 91 ? 0.600 -50.223 28.590 1.00 44.88 91 LEU A C 1
ATOM 734 O O . LEU A 1 91 ? 0.343 -49.162 28.025 1.00 44.88 91 LEU A O 1
ATOM 738 N N . ASN A 1 92 ? 0.444 -50.452 29.889 1.00 43.84 92 ASN A N 1
ATOM 739 C CA . ASN A 1 92 ? -0.272 -49.664 30.881 1.00 43.84 92 ASN A CA 1
ATOM 740 C C . ASN A 1 92 ? 0.604 -48.538 31.474 1.00 43.84 92 ASN A C 1
ATOM 742 O O . ASN A 1 92 ? 1.824 -48.572 31.357 1.00 43.84 92 ASN A O 1
ATOM 746 N N . ASN A 1 93 ? -0.048 -47.567 32.117 1.00 46.81 93 ASN A N 1
ATOM 747 C CA . ASN A 1 93 ? 0.498 -46.357 32.753 1.00 46.81 93 ASN A CA 1
ATOM 748 C C . ASN A 1 93 ? 1.756 -46.533 33.634 1.00 46.81 93 ASN A C 1
ATOM 750 O O . ASN A 1 93 ? 1.737 -47.326 34.571 1.00 46.81 93 ASN A O 1
ATOM 754 N N . THR A 1 94 ? 2.723 -45.622 33.463 1.00 40.22 94 THR A N 1
ATOM 755 C CA . THR A 1 94 ? 3.578 -45.052 34.527 1.00 40.22 94 THR A CA 1
ATOM 756 C C . THR A 1 94 ? 3.863 -43.577 34.213 1.00 40.22 94 THR A C 1
ATOM 758 O O . THR A 1 94 ? 3.963 -43.189 33.050 1.00 40.22 94 THR A O 1
ATOM 761 N N . GLU A 1 95 ? 3.911 -42.758 35.259 1.00 44.41 95 GLU A N 1
ATOM 762 C CA . GLU A 1 95 ? 3.757 -41.302 35.256 1.00 44.41 95 GLU A CA 1
ATOM 763 C C . GLU A 1 95 ? 4.892 -40.480 34.607 1.00 44.41 95 GLU A C 1
ATOM 765 O O . GLU A 1 95 ? 6.067 -40.827 34.653 1.00 44.41 95 GLU A O 1
ATOM 770 N N . ALA A 1 96 ? 4.463 -39.332 34.067 1.00 39.91 96 ALA A N 1
ATOM 771 C CA . ALA A 1 96 ? 5.131 -38.032 33.951 1.00 39.91 96 ALA A CA 1
ATOM 772 C C . ALA A 1 96 ? 6.540 -37.920 33.324 1.00 39.91 96 ALA A C 1
ATOM 774 O O . ALA A 1 96 ? 7.572 -38.018 33.981 1.00 39.91 96 ALA A O 1
ATOM 775 N N . SER A 1 97 ? 6.558 -37.418 32.084 1.00 41.94 97 SER A N 1
ATOM 776 C CA . SER A 1 97 ? 7.550 -36.424 31.660 1.00 41.94 97 SER A CA 1
ATOM 777 C C . SER A 1 97 ? 6.828 -35.282 30.918 1.00 41.94 97 SER A C 1
ATOM 779 O O . SER A 1 97 ? 6.089 -35.561 29.966 1.00 41.94 97 SER A O 1
ATOM 781 N N . PRO A 1 98 ? 6.938 -34.007 31.348 1.00 49.38 98 PRO A N 1
ATOM 782 C CA . PRO A 1 98 ? 6.187 -32.913 30.755 1.00 49.38 98 PRO A CA 1
ATOM 783 C C . PRO A 1 98 ? 6.968 -32.349 29.567 1.00 49.38 98 PRO A C 1
ATOM 785 O O . PRO A 1 98 ? 7.785 -31.446 29.706 1.00 49.38 98 PRO A O 1
ATOM 788 N N . SER A 1 99 ? 6.690 -32.852 28.368 1.00 45.06 99 SER A N 1
ATOM 789 C CA . SER A 1 99 ? 6.947 -32.079 27.155 1.00 45.06 99 SER A CA 1
ATOM 790 C C . SER A 1 99 ? 5.723 -32.146 26.256 1.00 45.06 99 SER A C 1
ATOM 792 O O . SER A 1 99 ? 5.311 -33.194 25.758 1.00 45.06 99 SER A O 1
ATOM 794 N N . VAL A 1 100 ? 5.064 -30.996 26.178 1.00 46.09 100 VAL A N 1
ATOM 795 C CA . VAL A 1 100 ? 3.715 -30.769 25.670 1.00 46.09 100 VAL A CA 1
ATOM 796 C C . VAL A 1 100 ? 3.615 -31.164 24.195 1.00 46.09 100 VAL A C 1
ATOM 798 O O . VAL A 1 100 ? 3.924 -30.399 23.284 1.00 46.09 100 VAL A O 1
ATOM 801 N N . ARG A 1 101 ? 3.099 -32.371 23.959 1.00 49.56 101 ARG A N 1
ATOM 802 C CA . ARG A 1 101 ? 2.593 -32.837 22.668 1.00 49.56 101 ARG A CA 1
ATOM 803 C C . ARG A 1 101 ? 1.231 -32.189 22.408 1.00 49.56 101 ARG A C 1
ATOM 805 O O . ARG A 1 101 ? 0.201 -32.720 22.821 1.00 49.56 101 ARG A O 1
ATOM 812 N N . ARG A 1 102 ? 1.190 -31.048 21.710 1.00 55.53 102 ARG A N 1
ATOM 813 C CA . ARG A 1 102 ? -0.075 -30.527 21.162 1.00 55.53 102 ARG A CA 1
ATOM 814 C C . ARG A 1 102 ? -0.554 -31.453 20.040 1.00 55.53 102 ARG A C 1
ATOM 816 O O . ARG A 1 102 ? -0.002 -31.475 18.946 1.00 55.53 102 ARG A O 1
ATOM 823 N N . LYS A 1 103 ? -1.572 -32.250 20.361 1.00 50.09 103 LYS A N 1
ATOM 824 C CA . LYS A 1 103 ? -2.319 -33.127 19.458 1.00 50.09 103 LYS A CA 1
ATOM 825 C C . LYS A 1 103 ? -3.323 -32.251 18.696 1.00 50.09 103 LYS A C 1
ATOM 827 O O . LYS A 1 103 ? -4.301 -31.804 19.284 1.00 50.09 103 LYS A O 1
ATOM 832 N N . THR A 1 104 ? -3.079 -31.963 17.420 1.00 55.09 104 THR A N 1
ATOM 833 C CA . THR A 1 104 ? -4.121 -31.411 16.546 1.00 55.09 104 THR A CA 1
ATOM 834 C C . THR A 1 104 ? -5.134 -32.524 16.274 1.00 55.09 104 THR A C 1
ATOM 836 O O . THR A 1 104 ? -4.778 -33.643 15.906 1.00 55.09 104 THR A O 1
ATOM 839 N N . SER A 1 105 ? -6.405 -32.267 16.564 1.00 45.94 105 SER A N 1
ATOM 840 C CA . SER A 1 105 ? -7.501 -33.191 16.282 1.00 45.94 105 SER A CA 1
ATOM 841 C C . SER A 1 105 ? -7.693 -33.325 14.771 1.00 45.94 105 SER A C 1
ATOM 843 O O . SER A 1 105 ? -7.881 -32.325 14.079 1.00 45.94 105 SER A O 1
ATOM 845 N N . ASN A 1 106 ? -7.673 -34.564 14.275 1.00 50.47 106 ASN A N 1
ATOM 846 C CA . ASN A 1 106 ? -8.053 -34.925 12.912 1.00 50.47 106 ASN A CA 1
ATOM 847 C C . ASN A 1 106 ? -9.471 -34.430 12.593 1.00 50.47 106 ASN A C 1
ATOM 849 O O . ASN A 1 106 ? -10.443 -34.971 13.115 1.00 50.47 106 ASN A O 1
ATOM 853 N N . LEU A 1 107 ? -9.589 -33.467 11.678 1.00 53.09 107 LEU A N 1
ATOM 854 C CA . LEU A 1 107 ? -10.836 -33.149 10.985 1.00 53.09 107 LEU A CA 1
ATOM 855 C C . LEU A 1 107 ? -10.804 -33.807 9.594 1.00 53.09 107 LEU A C 1
ATOM 857 O O . LEU A 1 107 ? -10.715 -33.152 8.563 1.00 53.09 107 LEU A O 1
ATOM 861 N N . GLN A 1 108 ? -10.816 -35.140 9.563 1.00 54.38 108 GLN A N 1
ATOM 862 C CA . GLN A 1 108 ? -11.082 -35.912 8.347 1.00 54.38 108 GLN A CA 1
ATOM 863 C C . GLN A 1 108 ? -12.539 -36.370 8.380 1.00 54.38 108 GLN A C 1
ATOM 865 O O . GLN A 1 108 ? -12.822 -37.512 8.723 1.00 54.38 108 GLN A O 1
ATOM 870 N N . ASN A 1 109 ? -13.471 -35.466 8.066 1.00 57.28 109 ASN A N 1
ATOM 871 C CA . ASN A 1 109 ? -14.801 -35.847 7.584 1.00 57.28 109 ASN A CA 1
ATOM 872 C C . ASN A 1 109 ? -15.541 -34.632 6.990 1.00 57.28 109 ASN A C 1
ATOM 874 O O . ASN A 1 109 ? -16.278 -33.943 7.684 1.00 57.28 109 ASN A O 1
ATOM 878 N N . ALA A 1 110 ? -15.342 -34.361 5.698 1.00 50.00 110 ALA A N 1
ATOM 879 C CA . ALA A 1 110 ? -16.194 -33.435 4.935 1.00 50.00 110 ALA A CA 1
ATOM 880 C C . ALA A 1 110 ? -16.617 -33.981 3.554 1.00 50.00 110 ALA A C 1
ATOM 882 O O . ALA A 1 110 ? -17.512 -33.429 2.926 1.00 50.00 110 ALA A O 1
ATOM 883 N N . ASN A 1 111 ? -16.060 -35.112 3.095 1.00 50.41 111 ASN A N 1
ATOM 884 C CA . ASN A 1 111 ? -16.263 -35.589 1.717 1.00 50.41 111 ASN A CA 1
ATOM 885 C C . ASN A 1 111 ? -17.328 -36.693 1.548 1.00 50.41 111 ASN A C 1
ATOM 887 O O . ASN A 1 111 ? -17.386 -37.313 0.492 1.00 50.41 111 ASN A O 1
ATOM 891 N N . LYS A 1 112 ? -18.191 -36.961 2.540 1.00 50.53 112 LYS A N 1
ATOM 892 C CA . LYS A 1 112 ? -19.206 -38.038 2.448 1.00 50.53 112 LYS A CA 1
ATOM 893 C C . LYS A 1 112 ? -20.621 -37.607 2.019 1.00 50.53 112 LYS A C 1
ATOM 895 O O . LYS A 1 112 ? -21.517 -38.438 2.051 1.00 50.53 112 LYS A O 1
ATOM 900 N N . MET A 1 113 ? -20.840 -36.364 1.580 1.00 46.56 113 MET A N 1
ATOM 901 C CA . MET A 1 113 ? -22.190 -35.853 1.248 1.00 46.56 113 MET A CA 1
ATOM 902 C C . MET A 1 113 ? -22.325 -35.207 -0.147 1.00 46.56 113 MET A C 1
ATOM 904 O O . MET A 1 113 ? -23.207 -34.385 -0.352 1.00 46.56 113 MET A O 1
ATOM 908 N N . ALA A 1 114 ? -21.495 -35.583 -1.129 1.00 43.53 114 ALA A N 1
ATOM 909 C CA . ALA A 1 114 ? -21.649 -35.108 -2.519 1.00 43.53 114 ALA A CA 1
ATOM 910 C C . ALA A 1 114 ? -21.757 -36.229 -3.575 1.00 43.53 114 ALA A C 1
ATOM 912 O O . ALA A 1 114 ? -21.803 -35.944 -4.767 1.00 43.53 114 ALA A O 1
ATOM 913 N N . SER A 1 115 ? -21.827 -37.504 -3.170 1.00 45.25 115 SER A N 1
ATOM 914 C CA . SER A 1 115 ? -21.943 -38.653 -4.086 1.00 45.25 115 SER A CA 1
ATOM 915 C C . SER A 1 115 ? -23.356 -39.247 -4.119 1.00 45.25 115 SER A C 1
ATOM 917 O O . SER A 1 115 ? -23.529 -40.461 -4.032 1.00 45.25 115 SER A O 1
ATOM 919 N N . ALA A 1 116 ? -24.376 -38.398 -4.213 1.00 47.00 116 ALA A N 1
ATOM 920 C CA . ALA A 1 116 ? -25.752 -38.839 -4.402 1.00 47.00 116 ALA A CA 1
ATOM 921 C C . ALA A 1 116 ? -26.453 -37.929 -5.411 1.00 47.00 116 ALA A C 1
ATOM 923 O O . ALA A 1 116 ? -27.193 -37.043 -5.003 1.00 47.00 116 ALA A O 1
ATOM 924 N N . SER A 1 117 ? -26.157 -38.117 -6.706 1.00 41.44 117 SER A N 1
ATOM 925 C CA . SER A 1 117 ? -27.103 -38.024 -7.845 1.00 41.44 117 SER A CA 1
ATOM 926 C C . SER A 1 117 ? -26.382 -37.814 -9.189 1.00 41.44 117 SER A C 1
ATOM 928 O O . SER A 1 117 ? -26.443 -36.757 -9.805 1.00 41.44 117 SER A O 1
ATOM 930 N N . SER A 1 118 ? -25.729 -38.858 -9.702 1.00 45.97 118 SER A N 1
ATOM 931 C CA . SER A 1 118 ? -25.500 -38.989 -11.145 1.00 45.97 118 SER A CA 1
ATOM 932 C C . SER A 1 118 ? -26.576 -39.911 -11.712 1.00 45.97 118 SER A C 1
ATOM 934 O O . SER A 1 118 ? -26.450 -41.127 -11.594 1.00 45.97 118 SER A O 1
ATOM 936 N N . ASN A 1 119 ? -27.656 -39.331 -12.239 1.00 44.19 119 ASN A N 1
ATOM 937 C CA . ASN A 1 119 ? -28.453 -39.891 -13.335 1.00 44.19 119 ASN A CA 1
ATOM 938 C C . ASN A 1 119 ? -29.609 -38.942 -13.674 1.00 44.19 119 ASN A C 1
ATOM 940 O O . ASN A 1 119 ? -30.656 -38.986 -13.034 1.00 44.19 119 ASN A O 1
ATOM 944 N N . PHE A 1 120 ? -29.461 -38.150 -14.738 1.00 34.59 120 PHE A N 1
ATOM 945 C CA . PHE A 1 120 ? -30.606 -37.904 -15.609 1.00 34.59 120 PHE A CA 1
ATOM 946 C C . PHE A 1 120 ? -30.165 -37.691 -17.058 1.00 34.59 120 PHE A C 1
ATOM 948 O O . PHE A 1 120 ? -29.260 -36.915 -17.361 1.00 34.59 120 PHE A O 1
ATOM 955 N N . ASN A 1 121 ? -30.802 -38.463 -17.931 1.00 35.84 121 ASN A N 1
ATOM 956 C CA . ASN A 1 121 ? -30.593 -38.540 -19.366 1.00 35.84 121 ASN A CA 1
ATOM 957 C C . ASN A 1 121 ? -31.064 -37.269 -20.096 1.00 35.84 121 ASN A C 1
ATOM 959 O O . ASN A 1 121 ? -32.073 -36.667 -19.746 1.00 35.84 121 ASN A O 1
ATOM 963 N N . LYS A 1 122 ? -30.346 -36.956 -21.180 1.00 41.97 122 LYS A N 1
ATOM 964 C CA . LYS A 1 122 ? -30.828 -36.538 -22.511 1.00 41.97 122 LYS A CA 1
ATOM 965 C C . LYS A 1 122 ? -32.354 -36.357 -22.662 1.00 41.97 122 LYS A C 1
ATOM 967 O O . LYS A 1 122 ? -33.039 -37.369 -22.678 1.00 41.97 122 LYS A O 1
ATOM 972 N N . THR A 1 123 ? -32.817 -35.124 -22.937 1.00 34.31 123 THR A N 1
ATOM 973 C CA . THR A 1 123 ? -33.812 -34.770 -23.990 1.00 34.31 123 THR A CA 1
ATOM 974 C C . THR A 1 123 ? -34.184 -33.272 -23.998 1.00 34.31 123 THR A C 1
ATOM 976 O O . THR A 1 123 ? -34.648 -32.740 -22.999 1.00 34.31 123 THR A O 1
ATOM 979 N N . SER A 1 124 ? -33.980 -32.639 -25.164 1.00 37.94 124 SER A N 1
ATOM 980 C CA . SER A 1 124 ? -34.799 -31.609 -25.848 1.00 37.94 124 SER A CA 1
ATOM 981 C C . SER A 1 124 ? -35.625 -30.580 -25.059 1.00 37.94 124 SER A C 1
ATOM 983 O O . SER A 1 124 ? -36.601 -30.947 -24.409 1.00 37.94 124 SER A O 1
ATOM 985 N N . SER A 1 125 ? -35.388 -29.286 -25.333 1.00 42.25 125 SER A N 1
ATOM 986 C CA . SER A 1 125 ? -36.454 -28.290 -25.580 1.00 42.25 125 SER A CA 1
ATOM 987 C C . SER A 1 125 ? -35.920 -26.967 -26.175 1.00 42.25 125 SER A C 1
ATOM 989 O O . SER A 1 125 ? -34.712 -26.736 -26.132 1.00 42.25 125 SER A O 1
ATOM 991 N N . PRO A 1 126 ? -36.785 -26.165 -26.828 1.00 43.66 126 PRO A N 1
ATOM 992 C CA . PRO A 1 126 ? -36.482 -25.434 -28.058 1.00 43.66 126 PRO A CA 1
ATOM 993 C C . PRO A 1 126 ? -36.203 -23.940 -27.850 1.00 43.66 126 PRO A C 1
ATOM 995 O O . PRO A 1 126 ? -36.648 -23.333 -26.879 1.00 43.66 126 PRO A O 1
ATOM 998 N N . GLY A 1 127 ? -35.524 -23.333 -28.824 1.00 37.19 127 GLY A N 1
ATOM 999 C CA . GLY A 1 127 ? -35.567 -21.885 -29.029 1.00 37.19 127 GLY A CA 1
ATOM 1000 C C . GLY A 1 127 ? -36.734 -21.468 -29.934 1.00 37.19 127 GLY A C 1
ATOM 1001 O O . GLY A 1 127 ? -37.239 -22.276 -30.714 1.00 37.19 127 GLY A O 1
ATOM 1002 N N . PRO A 1 128 ? -37.094 -20.181 -29.899 1.00 46.31 128 PRO A N 1
ATOM 1003 C CA . PRO A 1 128 ? -37.324 -19.366 -31.089 1.00 46.31 128 PRO A CA 1
ATOM 1004 C C . PRO A 1 128 ? -36.228 -18.275 -31.119 1.00 46.31 128 PRO A C 1
ATOM 1006 O O . PRO A 1 128 ? -35.843 -17.756 -30.080 1.00 46.31 128 PRO A O 1
ATOM 1009 N N . GLY A 1 129 ? -35.580 -17.899 -32.217 1.00 34.16 129 GLY A N 1
ATOM 1010 C CA . GLY A 1 129 ? -36.022 -17.798 -33.601 1.00 34.16 129 GLY A CA 1
ATOM 1011 C C . GLY A 1 129 ? -35.790 -16.342 -34.044 1.00 34.16 129 GLY A C 1
ATOM 1012 O O . GLY A 1 129 ? -36.412 -15.448 -33.483 1.00 34.16 129 GLY A O 1
ATOM 1013 N N . GLY A 1 130 ? -34.892 -16.124 -35.018 1.00 34.38 130 GLY A N 1
ATOM 1014 C CA . GLY A 1 130 ? -34.601 -14.830 -35.673 1.00 34.38 130 GLY A CA 1
ATOM 1015 C C . GLY A 1 130 ? -33.140 -14.384 -35.489 1.00 34.3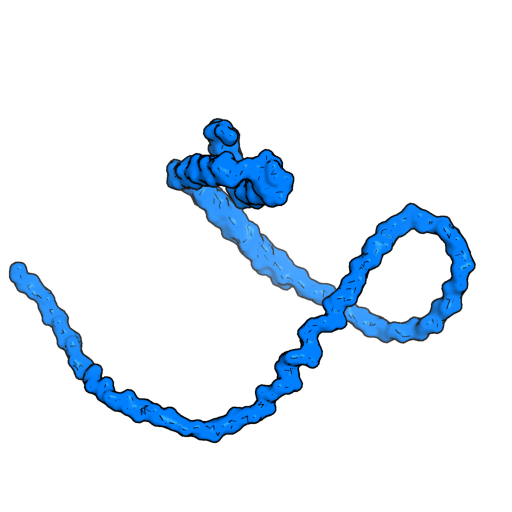8 130 GLY A C 1
ATOM 1016 O O . GLY A 1 130 ? -32.823 -13.733 -34.505 1.00 34.38 130 GLY A O 1
ATOM 1017 N N . ALA A 1 131 ? -32.143 -14.870 -36.236 1.00 39.81 131 ALA A N 1
ATOM 1018 C CA . ALA A 1 131 ? -31.844 -14.628 -37.656 1.00 39.81 131 ALA A CA 1
ATOM 1019 C C . ALA A 1 131 ? -31.705 -13.133 -38.014 1.00 39.81 131 ALA A C 1
ATOM 1021 O O . ALA A 1 131 ? -32.713 -12.480 -38.221 1.00 39.81 131 ALA A O 1
ATOM 1022 N N . GLU A 1 132 ? -30.470 -12.628 -38.153 1.00 36.41 132 GLU A N 1
ATOM 1023 C CA . GLU A 1 132 ? -29.961 -12.125 -39.441 1.00 36.41 132 GLU A CA 1
ATOM 1024 C C . GLU A 1 132 ? -28.431 -11.944 -39.405 1.00 36.41 132 GLU A C 1
ATOM 1026 O O . GLU A 1 132 ? -27.821 -11.696 -38.368 1.00 36.41 132 GLU A O 1
ATOM 1031 N N . SER A 1 133 ? -27.802 -12.147 -40.559 1.00 42.47 133 SER A N 1
ATOM 1032 C CA . SER A 1 133 ? -26.363 -12.219 -40.787 1.00 42.47 133 SER A CA 1
ATOM 1033 C C . SER A 1 133 ? -25.940 -11.147 -41.800 1.00 42.47 133 SER A C 1
ATOM 1035 O O . SER A 1 133 ? -26.696 -10.871 -42.727 1.00 42.47 133 SER A O 1
ATOM 1037 N N . LYS A 1 134 ? -24.676 -10.692 -41.707 1.00 42.31 134 LYS A N 1
ATOM 1038 C CA . LYS A 1 134 ? -23.901 -9.873 -42.681 1.00 42.31 134 LYS A CA 1
ATOM 1039 C C . LYS A 1 134 ? -24.305 -8.379 -42.769 1.00 42.31 134 LYS A C 1
ATOM 1041 O O . LYS A 1 134 ? -25.473 -8.050 -42.727 1.00 42.31 134 LYS A O 1
ATOM 1046 N N . ARG A 1 135 ? -23.405 -7.403 -42.979 1.00 43.28 135 ARG A N 1
ATOM 1047 C CA . ARG A 1 135 ? -22.275 -7.330 -43.935 1.00 43.28 135 ARG A CA 1
ATOM 1048 C C . ARG A 1 135 ? -21.174 -6.347 -43.467 1.00 43.28 135 ARG A C 1
ATOM 1050 O O . ARG A 1 135 ? -21.459 -5.350 -42.819 1.00 43.28 135 ARG A O 1
ATOM 1057 N N . LYS A 1 136 ? -19.926 -6.628 -43.879 1.00 47.16 136 LYS A N 1
ATOM 1058 C CA . LYS A 1 136 ? -18.793 -5.678 -44.014 1.00 47.16 136 LYS A CA 1
ATOM 1059 C C . LYS A 1 136 ? -19.179 -4.475 -44.894 1.00 47.16 136 LYS A C 1
ATOM 1061 O O . LYS A 1 136 ? -20.019 -4.686 -45.760 1.00 47.16 136 LYS A O 1
ATOM 1066 N N . MET A 1 137 ? -18.492 -3.330 -44.728 1.00 43.09 137 MET A N 1
ATOM 1067 C CA . MET A 1 137 ? -17.807 -2.430 -45.714 1.00 43.09 137 MET A CA 1
ATOM 1068 C C . MET A 1 137 ? -17.302 -1.206 -44.902 1.00 43.09 137 MET A C 1
ATOM 1070 O O . MET A 1 137 ? -18.087 -0.625 -44.171 1.00 43.09 137 MET A O 1
ATOM 1074 N N . SER A 1 138 ? -16.007 -0.938 -44.683 1.00 46.53 138 SER A N 1
ATOM 1075 C CA . SER A 1 138 ? -14.980 -0.324 -45.553 1.00 46.53 138 SER A CA 1
ATOM 1076 C C . SER A 1 138 ? -15.434 0.900 -46.368 1.00 46.53 138 SER A C 1
ATOM 1078 O O . SER A 1 138 ? -16.108 0.739 -47.376 1.00 46.53 138 SER A O 1
ATOM 1080 N N . SER A 1 139 ? -15.017 2.092 -45.922 1.00 46.28 139 SER A N 1
ATOM 1081 C CA . SER A 1 139 ? -14.640 3.306 -46.682 1.00 46.28 139 SER A CA 1
ATOM 1082 C C . SER A 1 139 ? -14.146 4.317 -45.627 1.00 46.28 139 SER A C 1
ATOM 1084 O O . SER A 1 139 ? -14.748 4.395 -44.563 1.00 46.28 139 SER A O 1
ATOM 1086 N N . GLY A 1 140 ? -13.020 5.020 -45.741 1.00 37.25 140 GLY A N 1
ATOM 1087 C CA . GLY A 1 140 ? -12.479 5.670 -46.931 1.00 37.25 140 GLY A CA 1
ATOM 1088 C C . GLY A 1 140 ? -12.899 7.142 -46.892 1.00 37.25 140 GLY A C 1
ATOM 1089 O O . GLY A 1 140 ? -14.093 7.425 -46.901 1.00 37.25 140 GLY A O 1
ATOM 1090 N N . SER A 1 141 ? -11.896 8.010 -46.761 1.00 38.47 141 SER A N 1
ATOM 1091 C CA . SER A 1 141 ? -11.912 9.457 -46.530 1.00 38.47 141 SER A CA 1
ATOM 1092 C C . SER A 1 141 ? -12.810 10.285 -47.447 1.00 38.47 141 SER A C 1
ATOM 1094 O O . SER A 1 141 ? -12.992 9.931 -48.610 1.00 38.47 141 SER A O 1
ATOM 1096 N N . ILE A 1 142 ? -13.197 11.465 -46.947 1.00 42.94 142 ILE A N 1
ATOM 1097 C CA . ILE A 1 142 ? -13.134 12.740 -47.679 1.00 42.94 142 ILE A CA 1
ATOM 1098 C C . ILE A 1 142 ? -12.665 13.808 -46.691 1.00 42.94 142 ILE A C 1
ATOM 1100 O O . ILE A 1 142 ? -13.186 13.788 -45.552 1.00 42.94 1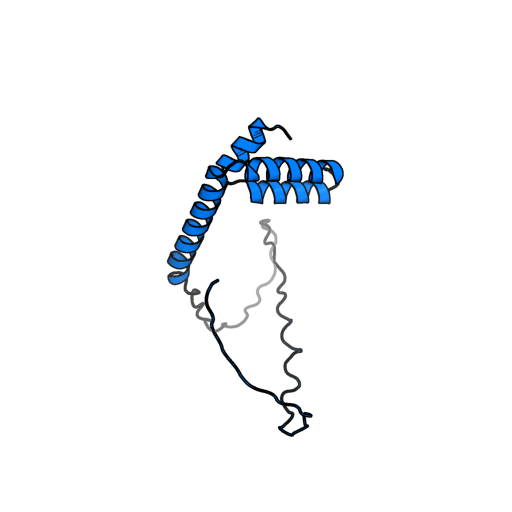42 ILE A O 1
#

Organism: NCBI:txid2839360

Secondary structure (DSSP, 8-state):
--HHHHHHHHHTT-HHHHHHHHHHHHHTTSS-HHHHHHHHHHHHHHHHH-HHHHHHHHHHHHHHHHHHHHHTTT-----------------------------------SSSSS-S--------------------------

InterPro domains:
  IPR019135 Polycomb protein, VEFS-Box [PF09733] (1-32)

Foldseek 3Di:
DDVVVLVVCLQVLNLVVVLVVLVVCVVVVNDDPVRSVVVNVSSVVVVVVCPPSVVVNVVVVVVVVVVCVVVVVVPDPPPPPCDPDPDDDDDDDDDDDDDDDPDDDDPPDDPPPPPPDPDDDDDDDDDDDDDDDDDDDDDDDD

Radius of gyration: 30.48 Å; chains: 1; bounding box: 49×68×83 Å

pLDDT: mean 70.51, std 23.82, range [34.16, 98.06]

Sequence (142 aa):
FQQAKGKELLDKNLYRNFILHMCSLHDFGLLGPVALYQTVQLLNQMLADNAEAKERMRESLKAQREHWNAVGKYQQPVVIDHKPQATTAKLNNTEASPSVRRKTSNLQNANKMASASSNFNKTSSPGPGGAESKRKMSSGSI